Protein AF-A0A6A5HTN6-F1 (afdb_monomer_lite)

Organism: Caenorhabditis remanei (NCBI:txid31234)

Radius of gyration: 25.65 Å; chains: 1; bounding box: 48×27×64 Å

Foldseek 3Di:
DDDDVVLLPDDDPDPVSVVVSVVVVVVVVVVVVVVVVVVVVVCVVCVDPQPFDFDQDPVPRDTDTDGDD

Secondary structure (DSSP, 8-state):
----HHHHHS----HHHHHHHHHHHHHHHHHHHHHHHHHHHHHHH-----EEEEEE-TTT-PEEEEEE-

Sequence (69 aa):
MTVDLEELFSTSEDQVQVLCRWMFFTYVIAFAFVVIAVHIYAAMVRPEKRQYTYSLNPTTGQVQTEFTM

pLDDT: mean 78.92, std 12.84, range [52.56, 97.56]

Structure (mmCIF, N/CA/C/O backbone):
data_AF-A0A6A5HTN6-F1
#
_entry.id   AF-A0A6A5HTN6-F1
#
loop_
_atom_site.group_PDB
_atom_site.id
_atom_site.type_symbol
_atom_site.label_atom_id
_atom_site.label_alt_id
_atom_site.label_comp_id
_atom_site.label_asym_id
_atom_site.label_entity_id
_atom_site.label_seq_id
_atom_site.pdbx_PDB_ins_code
_atom_site.Cartn_x
_atom_site.Cartn_y
_atom_site.Cartn_z
_atom_site.occupancy
_atom_site.B_iso_or_equiv
_atom_site.auth_seq_id
_atom_site.auth_comp_id
_atom_site.auth_asym_id
_atom_site.auth_atom_id
_atom_site.pdbx_PDB_model_num
ATOM 1 N N . MET A 1 1 ? -8.816 -4.434 -22.202 1.00 52.56 1 MET A N 1
ATOM 2 C CA . MET A 1 1 ? -7.614 -3.603 -21.999 1.00 52.5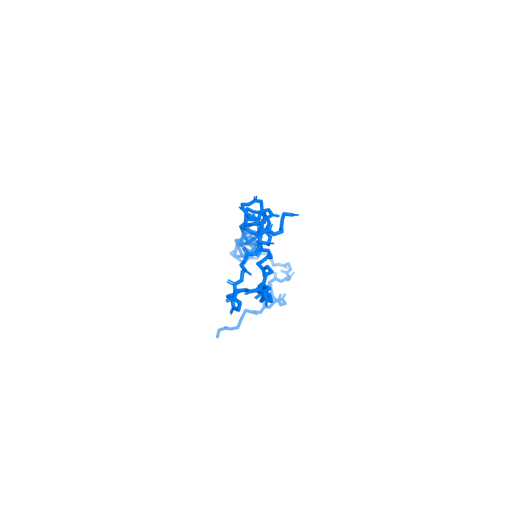6 1 MET A CA 1
ATOM 3 C C . MET A 1 1 ? -6.779 -4.322 -20.954 1.00 52.56 1 MET A C 1
ATOM 5 O O . MET A 1 1 ? -7.173 -4.346 -19.797 1.00 52.56 1 MET A O 1
ATOM 9 N N . THR A 1 2 ? -5.754 -5.053 -21.379 1.00 70.56 2 THR A N 1
ATOM 10 C CA . THR A 1 2 ? -4.895 -5.865 -20.506 1.00 70.56 2 THR A CA 1
ATOM 11 C C . THR A 1 2 ? -3.547 -5.171 -20.415 1.00 70.56 2 THR A C 1
ATOM 13 O O . THR A 1 2 ? -2.988 -4.811 -21.446 1.00 70.56 2 THR A O 1
ATOM 16 N N . VAL A 1 3 ? -3.069 -4.921 -19.198 1.00 64.94 3 VAL A N 1
ATOM 17 C CA . VAL A 1 3 ? -1.731 -4.359 -18.984 1.00 64.94 3 VAL A CA 1
ATOM 18 C C . VAL A 1 3 ? -0.729 -5.485 -19.192 1.00 64.94 3 VAL A C 1
ATOM 20 O O . VAL A 1 3 ? -0.804 -6.494 -18.488 1.00 64.94 3 VAL A O 1
ATOM 23 N N . ASP A 1 4 ? 0.165 -5.326 -20.163 1.00 75.12 4 ASP A N 1
ATOM 24 C CA . ASP A 1 4 ? 1.266 -6.259 -20.374 1.00 75.12 4 ASP A CA 1
ATOM 25 C C . ASP A 1 4 ? 2.346 -6.015 -19.311 1.00 75.12 4 ASP A C 1
ATOM 27 O O . ASP A 1 4 ? 2.976 -4.956 -19.248 1.00 75.12 4 ASP A O 1
ATOM 31 N N . LEU A 1 5 ? 2.499 -6.986 -18.412 1.00 68.94 5 LEU A N 1
ATOM 32 C CA . LEU A 1 5 ? 3.457 -6.922 -17.314 1.00 68.94 5 LEU A CA 1
ATOM 33 C C . LEU A 1 5 ? 4.892 -7.100 -17.817 1.00 68.94 5 LEU A C 1
ATOM 35 O O . LEU A 1 5 ? 5.801 -6.504 -17.249 1.00 68.94 5 LEU A O 1
ATOM 39 N N . GLU A 1 6 ? 5.108 -7.885 -18.872 1.00 71.69 6 GLU A N 1
ATOM 40 C CA . GLU A 1 6 ? 6.445 -8.150 -19.409 1.00 71.69 6 GLU A CA 1
ATOM 41 C C . GLU A 1 6 ? 7.039 -6.877 -20.016 1.00 71.69 6 GLU A C 1
ATOM 43 O O . GLU A 1 6 ? 8.165 -6.487 -19.697 1.00 71.69 6 GLU A O 1
ATOM 48 N N . GLU A 1 7 ? 6.225 -6.152 -20.781 1.00 68.31 7 GLU A N 1
ATOM 49 C CA . GLU A 1 7 ? 6.588 -4.850 -21.331 1.00 68.31 7 GLU A CA 1
ATOM 50 C C . GLU A 1 7 ? 6.836 -3.809 -20.224 1.00 68.31 7 GLU A C 1
ATOM 52 O O . GLU A 1 7 ? 7.788 -3.026 -20.303 1.00 68.31 7 GLU A O 1
ATOM 57 N N . LEU A 1 8 ? 6.042 -3.842 -19.145 1.00 65.44 8 LEU A N 1
ATOM 58 C CA . LEU A 1 8 ? 6.221 -2.965 -17.988 1.00 65.44 8 LEU A CA 1
ATOM 59 C C . LEU A 1 8 ? 7.571 -3.206 -17.286 1.00 65.44 8 LEU A C 1
ATOM 61 O O . LEU A 1 8 ? 8.202 -2.251 -16.838 1.00 65.44 8 LEU A O 1
ATOM 65 N N . PHE A 1 9 ? 8.042 -4.451 -17.188 1.00 67.44 9 PHE A N 1
ATOM 66 C CA . PHE A 1 9 ? 9.313 -4.774 -16.527 1.00 67.44 9 PHE A CA 1
ATOM 67 C C . PHE A 1 9 ? 10.541 -4.690 -17.447 1.00 67.44 9 PHE A C 1
ATOM 69 O O . PHE A 1 9 ? 11.665 -4.653 -16.944 1.00 67.44 9 PHE A O 1
ATOM 76 N N . SER A 1 10 ? 10.357 -4.615 -18.767 1.00 71.44 10 SER A N 1
ATOM 77 C CA . SER A 1 10 ? 11.461 -4.502 -19.728 1.00 71.44 10 SER A CA 1
ATOM 78 C C . SER A 1 10 ? 12.090 -3.098 -19.743 1.00 71.44 10 SER A C 1
ATOM 80 O O . SER A 1 10 ? 11.398 -2.083 -19.662 1.00 71.44 10 SER A O 1
ATOM 82 N N . THR A 1 11 ? 13.419 -2.994 -19.833 1.00 64.81 11 THR A N 1
ATOM 83 C CA . THR A 1 11 ? 14.099 -1.693 -19.974 1.00 64.81 11 THR A CA 1
ATOM 84 C C . THR A 1 11 ? 13.867 -1.147 -21.378 1.00 64.81 11 THR A C 1
ATOM 86 O O . THR A 1 11 ? 14.443 -1.657 -22.334 1.00 64.81 11 THR A O 1
ATOM 89 N N . SER A 1 12 ? 13.045 -0.105 -21.496 1.00 68.06 12 SER A N 1
ATOM 90 C CA . SER A 1 12 ? 12.863 0.636 -22.741 1.00 68.06 12 SER A CA 1
ATOM 91 C C . SER A 1 12 ? 13.659 1.943 -22.742 1.00 68.06 12 SER A C 1
ATOM 93 O O . SER A 1 12 ? 13.869 2.557 -21.694 1.00 68.06 12 SER A O 1
ATOM 95 N N . GLU A 1 13 ? 14.099 2.366 -23.929 1.00 74.25 13 GLU A N 1
ATOM 96 C CA . GLU A 1 13 ? 14.718 3.682 -24.158 1.00 74.25 13 GLU A CA 1
ATOM 97 C C . GLU A 1 13 ? 13.672 4.786 -24.406 1.00 74.25 13 GLU A C 1
ATOM 99 O O . GLU A 1 13 ? 14.006 5.970 -24.380 1.00 74.25 13 GLU A O 1
ATOM 104 N N . ASP A 1 14 ? 12.399 4.423 -24.616 1.00 83.06 14 ASP A N 1
ATOM 105 C CA . ASP A 1 14 ? 11.314 5.384 -24.822 1.00 83.06 14 ASP A CA 1
ATOM 106 C C . ASP A 1 14 ? 10.981 6.127 -23.517 1.00 83.06 14 ASP A C 1
ATOM 108 O O . ASP A 1 14 ? 10.495 5.559 -22.532 1.00 83.06 14 ASP A O 1
ATOM 112 N N . GLN A 1 15 ? 11.210 7.441 -23.535 1.00 82.00 15 GLN A N 1
ATOM 113 C CA . GLN A 1 15 ? 10.986 8.340 -22.410 1.00 82.00 15 GLN A CA 1
ATOM 114 C C . GLN A 1 15 ? 9.538 8.305 -21.887 1.00 82.00 15 GLN A C 1
ATOM 116 O O . GLN A 1 15 ? 9.323 8.440 -20.678 1.00 82.00 15 GLN A O 1
ATOM 121 N N . VAL A 1 16 ? 8.541 8.104 -22.756 1.00 85.06 16 VAL A N 1
ATOM 122 C CA . VAL A 1 16 ? 7.126 8.046 -22.356 1.00 85.06 16 VAL A CA 1
ATOM 123 C C . VAL A 1 16 ? 6.849 6.774 -21.563 1.00 85.06 16 VAL A C 1
ATOM 125 O O . VAL A 1 16 ? 6.201 6.823 -20.517 1.00 85.06 16 VAL A O 1
ATOM 128 N N . GLN A 1 17 ? 7.383 5.639 -22.008 1.00 81.62 17 GLN A N 1
ATOM 129 C CA . GLN A 1 17 ? 7.200 4.353 -21.339 1.00 81.62 17 GLN A CA 1
ATOM 130 C C . GLN A 1 17 ? 7.889 4.326 -19.969 1.00 81.62 17 GLN A C 1
ATOM 132 O O . GLN A 1 17 ? 7.304 3.851 -18.992 1.00 81.62 17 GLN A O 1
ATOM 137 N N . VAL A 1 18 ? 9.083 4.920 -19.860 1.00 83.69 18 VAL A N 1
ATOM 138 C CA . VAL A 1 18 ? 9.783 5.096 -18.577 1.00 83.69 18 VAL A CA 1
ATOM 139 C C . VAL A 1 18 ? 8.952 5.936 -17.606 1.00 83.69 18 VAL A C 1
ATOM 141 O O . VAL A 1 18 ? 8.799 5.555 -16.442 1.00 83.69 18 VAL A O 1
ATOM 144 N N . LEU A 1 19 ? 8.376 7.048 -18.074 1.00 87.38 19 LEU A N 1
ATOM 145 C CA . LEU A 1 19 ? 7.545 7.919 -17.243 1.00 87.38 19 LEU A CA 1
ATOM 146 C C . LEU A 1 19 ? 6.252 7.220 -16.802 1.00 87.38 19 LEU A C 1
ATOM 148 O O . LEU A 1 19 ? 5.912 7.254 -15.619 1.00 87.38 19 LEU A O 1
ATOM 152 N N . CYS A 1 20 ? 5.555 6.549 -17.722 1.00 86.50 20 CYS A N 1
ATOM 153 C CA . CYS A 1 20 ? 4.351 5.772 -17.424 1.00 86.50 20 CYS A CA 1
ATOM 154 C C . CYS A 1 20 ? 4.623 4.693 -16.371 1.00 86.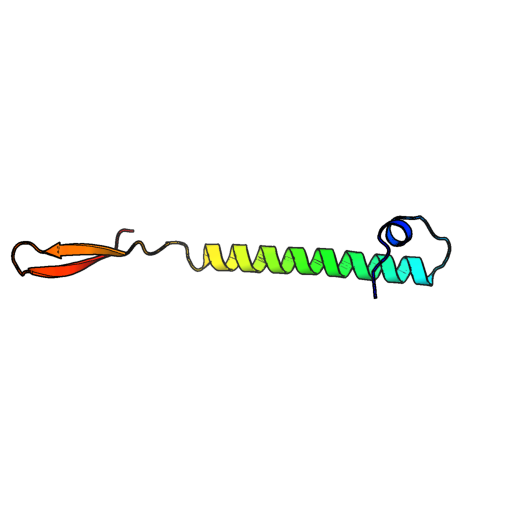50 20 CYS A C 1
ATOM 156 O O . CYS A 1 20 ? 3.865 4.560 -15.410 1.00 86.50 20 CYS A O 1
ATOM 158 N N . ARG A 1 21 ? 5.741 3.972 -16.500 1.00 85.81 21 ARG A N 1
ATOM 159 C CA . ARG A 1 21 ? 6.167 2.967 -15.525 1.00 85.81 21 ARG A CA 1
ATOM 160 C C . ARG A 1 21 ? 6.469 3.573 -14.160 1.00 85.81 21 ARG A C 1
ATOM 162 O O . ARG A 1 21 ? 6.025 3.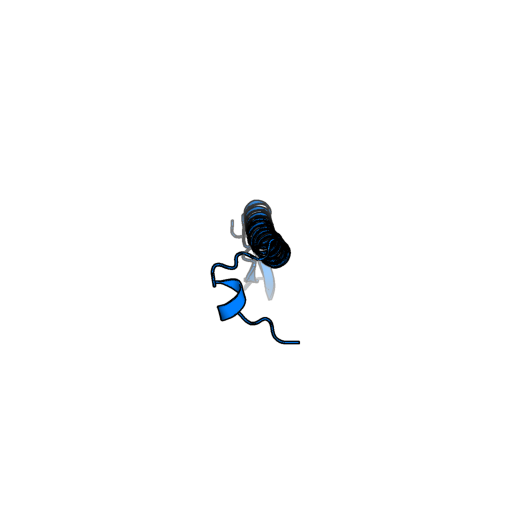045 -13.142 1.00 85.81 21 ARG A O 1
ATOM 169 N N . TRP A 1 22 ? 7.213 4.675 -14.130 1.00 87.75 22 TRP A N 1
ATOM 170 C CA . TRP A 1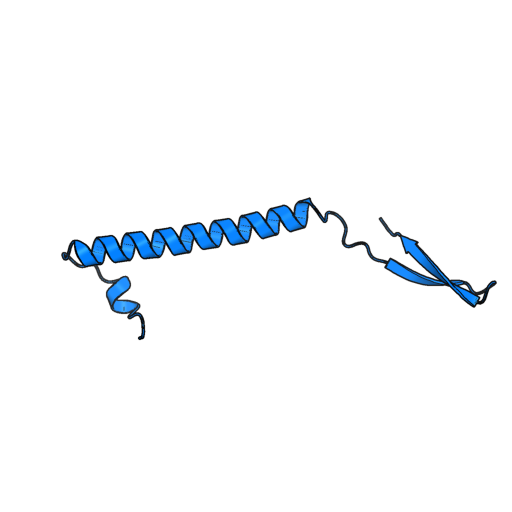 22 ? 7.547 5.361 -12.886 1.00 87.75 22 TRP A CA 1
ATOM 171 C C . TRP A 1 22 ? 6.289 5.851 -12.161 1.00 87.75 22 TRP A C 1
ATOM 173 O O . TRP A 1 22 ? 6.136 5.611 -10.961 1.00 87.75 22 TRP A O 1
ATOM 183 N N . MET A 1 23 ? 5.350 6.458 -12.895 1.00 91.12 23 MET A N 1
ATOM 184 C CA . MET A 1 23 ? 4.055 6.871 -12.353 1.00 91.12 23 MET A CA 1
ATOM 185 C C . MET A 1 23 ? 3.278 5.670 -11.812 1.00 91.12 23 MET A C 1
ATOM 187 O O . MET A 1 23 ? 2.827 5.707 -10.669 1.00 91.12 23 MET A O 1
ATOM 191 N N . PHE A 1 24 ? 3.175 4.586 -12.586 1.00 89.88 24 PHE A N 1
ATOM 192 C CA . PHE A 1 24 ? 2.463 3.377 -12.174 1.00 89.88 24 PHE A CA 1
ATOM 193 C C . PHE A 1 24 ? 3.003 2.809 -10.856 1.00 89.88 24 PHE A C 1
ATOM 195 O O . PHE A 1 24 ? 2.242 2.649 -9.901 1.00 89.88 24 PHE A O 1
ATOM 202 N N . PHE A 1 25 ? 4.314 2.567 -10.756 1.00 90.12 25 PHE A N 1
ATOM 203 C CA . PHE A 1 25 ? 4.900 2.029 -9.526 1.00 90.12 25 PHE A CA 1
ATOM 204 C C . PHE A 1 25 ? 4.761 2.990 -8.346 1.00 90.12 25 PHE A C 1
ATOM 206 O O . PHE A 1 25 ? 4.462 2.546 -7.239 1.00 90.12 25 PHE A O 1
ATOM 213 N N . THR A 1 26 ? 4.899 4.297 -8.572 1.00 93.75 26 THR A N 1
ATOM 214 C CA . THR A 1 26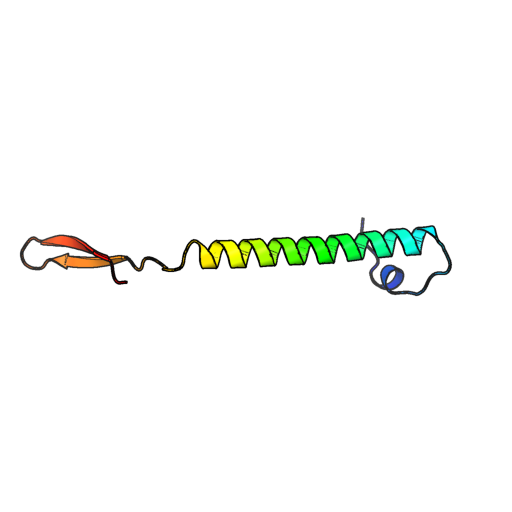 ? 4.700 5.307 -7.523 1.00 93.75 26 THR A CA 1
ATOM 215 C C . THR A 1 26 ? 3.272 5.262 -6.975 1.00 93.75 26 THR A C 1
ATOM 217 O O . THR A 1 26 ? 3.088 5.251 -5.758 1.00 93.75 26 THR A O 1
ATOM 220 N N . TYR A 1 27 ? 2.262 5.157 -7.845 1.00 94.62 27 TYR A N 1
ATOM 221 C CA . TYR A 1 27 ? 0.866 5.016 -7.424 1.00 94.62 27 TYR A CA 1
ATOM 222 C C . TYR A 1 27 ? 0.617 3.721 -6.652 1.00 94.62 27 TYR A C 1
ATOM 224 O O . TYR A 1 27 ? -0.024 3.760 -5.603 1.00 94.62 27 TYR A O 1
ATOM 232 N N . VAL A 1 28 ? 1.135 2.586 -7.131 1.00 95.00 28 VAL A N 1
ATOM 233 C CA . VAL A 1 28 ? 0.975 1.286 -6.455 1.00 95.00 28 VAL A CA 1
ATOM 234 C C . VAL A 1 28 ? 1.605 1.315 -5.062 1.00 95.00 28 VAL A C 1
ATOM 236 O O . VAL A 1 28 ? 0.978 0.891 -4.091 1.00 95.00 28 VAL A O 1
ATOM 239 N N . ILE A 1 29 ? 2.815 1.865 -4.946 1.00 96.12 29 ILE A N 1
ATOM 240 C CA . ILE A 1 29 ? 3.520 2.000 -3.670 1.00 96.12 29 ILE A CA 1
ATOM 241 C C . ILE A 1 29 ? 2.737 2.919 -2.725 1.00 96.12 29 ILE A C 1
ATOM 243 O O . ILE A 1 29 ? 2.462 2.537 -1.588 1.00 96.12 29 ILE A O 1
ATOM 247 N N . ALA A 1 30 ? 2.325 4.100 -3.193 1.00 96.94 30 ALA A N 1
ATOM 248 C CA . ALA A 1 30 ? 1.552 5.043 -2.388 1.00 96.94 30 ALA A CA 1
ATOM 249 C C . ALA A 1 30 ? 0.230 4.431 -1.899 1.00 96.94 30 ALA A C 1
ATOM 251 O O . ALA A 1 30 ? -0.112 4.553 -0.723 1.00 96.94 30 ALA A O 1
ATOM 252 N N . PHE A 1 31 ? -0.485 3.718 -2.772 1.00 96.75 31 PHE A N 1
ATOM 253 C CA . PHE A 1 31 ? -1.719 3.023 -2.418 1.00 96.75 31 PHE A CA 1
ATOM 254 C C . PHE A 1 31 ? -1.489 1.969 -1.328 1.00 96.75 31 PHE A C 1
ATOM 256 O O . PHE A 1 31 ? -2.220 1.945 -0.337 1.00 96.75 31 PHE A O 1
ATOM 263 N N . ALA A 1 32 ? -0.443 1.147 -1.456 1.00 96.94 32 ALA A N 1
ATOM 264 C CA . ALA A 1 32 ? -0.096 0.152 -0.445 1.00 96.94 32 ALA A CA 1
ATOM 265 C C . ALA A 1 32 ? 0.197 0.799 0.921 1.00 96.94 32 ALA A C 1
ATOM 267 O O . ALA A 1 32 ? -0.318 0.339 1.943 1.00 96.94 32 ALA A O 1
ATOM 268 N N . PHE A 1 33 ? 0.950 1.904 0.949 1.00 97.56 33 PHE A N 1
ATOM 269 C CA . PHE A 1 33 ? 1.216 2.642 2.187 1.00 97.56 33 PHE A CA 1
ATOM 270 C C . PHE A 1 33 ? -0.054 3.213 2.822 1.00 97.56 33 PHE A C 1
ATOM 272 O O . PHE A 1 33 ? -0.211 3.121 4.039 1.00 97.56 33 PHE A O 1
ATOM 279 N N . VAL A 1 34 ? -0.981 3.753 2.025 1.00 97.31 34 VAL A N 1
ATOM 280 C CA . VAL A 1 34 ? -2.273 4.247 2.528 1.00 97.31 34 VAL A CA 1
ATOM 281 C C . VAL A 1 34 ? -3.081 3.112 3.152 1.00 97.31 34 VAL A C 1
ATOM 283 O O . VAL A 1 34 ? -3.592 3.265 4.261 1.00 97.31 34 VAL A O 1
ATOM 286 N N . VAL A 1 35 ? -3.159 1.955 2.488 1.00 96.69 35 VAL A N 1
ATOM 287 C CA . VAL A 1 35 ? -3.849 0.775 3.028 1.00 96.69 35 VAL A CA 1
ATOM 288 C C . VAL A 1 35 ? -3.239 0.368 4.368 1.00 96.69 35 VAL A C 1
ATOM 290 O O . VAL A 1 35 ? -3.973 0.218 5.345 1.00 96.69 35 VAL A O 1
ATOM 293 N N . ILE A 1 36 ? -1.912 0.245 4.449 1.00 96.31 36 ILE A N 1
ATOM 294 C CA . ILE A 1 36 ? -1.213 -0.117 5.690 1.00 96.31 36 ILE A CA 1
ATOM 295 C C . ILE A 1 36 ? -1.501 0.906 6.796 1.00 96.31 36 ILE A C 1
ATOM 297 O O . ILE A 1 36 ? -1.874 0.521 7.904 1.00 96.31 36 ILE A O 1
ATOM 301 N N . ALA A 1 37 ? -1.392 2.202 6.498 1.00 94.88 37 ALA A N 1
ATOM 302 C CA . ALA A 1 37 ? -1.633 3.271 7.462 1.00 94.88 37 ALA A CA 1
ATOM 303 C C . ALA A 1 37 ? -3.063 3.237 8.023 1.00 94.88 37 ALA A C 1
ATOM 305 O O . ALA A 1 37 ? -3.249 3.357 9.233 1.00 94.88 37 ALA A O 1
ATOM 306 N N . VAL A 1 38 ? -4.068 3.007 7.172 1.00 94.81 38 VAL A N 1
ATOM 307 C CA . VAL A 1 38 ? -5.470 2.872 7.599 1.00 94.81 38 VAL A CA 1
ATOM 308 C C . VAL A 1 38 ? -5.655 1.670 8.523 1.00 94.81 38 VAL A C 1
ATOM 310 O O . VAL A 1 38 ? -6.343 1.786 9.535 1.00 94.81 38 VAL A O 1
ATOM 313 N N . HIS A 1 39 ? -5.028 0.531 8.223 1.00 92.62 39 HIS A N 1
ATOM 314 C CA . HIS A 1 39 ? -5.135 -0.663 9.067 1.00 92.62 39 HIS A CA 1
ATOM 315 C C . HIS A 1 39 ? -4.445 -0.472 10.420 1.00 92.62 39 HIS A C 1
ATOM 317 O O . HIS A 1 39 ? -5.008 -0.854 11.445 1.00 92.62 39 HIS A O 1
ATOM 323 N N . ILE A 1 40 ? -3.272 0.166 10.443 1.00 91.75 40 ILE A N 1
ATOM 324 C CA . ILE A 1 40 ? -2.582 0.525 11.688 1.00 91.75 40 ILE A CA 1
ATOM 325 C C . ILE A 1 40 ? -3.445 1.485 12.508 1.00 91.75 40 ILE A C 1
ATOM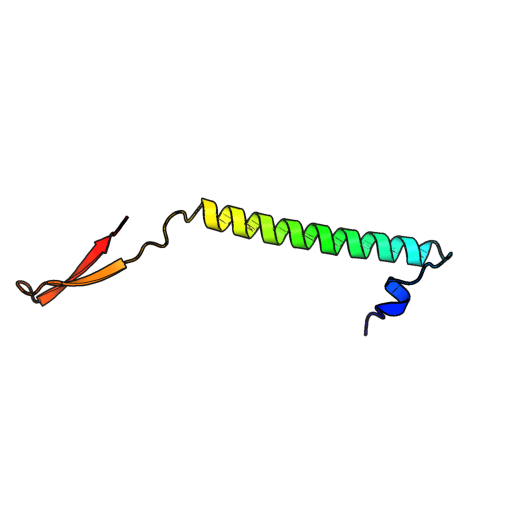 327 O O . ILE A 1 40 ? -3.659 1.250 13.694 1.00 91.75 40 ILE A O 1
ATOM 331 N N . TYR A 1 41 ? -3.987 2.535 11.886 1.00 90.50 41 TYR A N 1
ATOM 332 C CA . TYR A 1 41 ? -4.874 3.479 12.562 1.00 90.50 41 TYR A CA 1
ATOM 333 C C . TYR A 1 41 ? -6.114 2.777 13.129 1.00 90.50 41 TYR A C 1
ATOM 335 O O . TYR A 1 41 ? -6.447 2.962 14.296 1.00 90.50 41 TYR A O 1
ATOM 343 N N . ALA A 1 42 ? -6.764 1.915 12.346 1.00 85.00 42 ALA A N 1
ATOM 344 C CA . ALA A 1 42 ? -7.918 1.146 12.799 1.00 85.00 42 ALA A CA 1
ATOM 345 C C . ALA A 1 42 ? -7.580 0.216 13.977 1.00 85.00 42 ALA A C 1
ATOM 347 O O . ALA A 1 42 ? -8.383 0.105 14.902 1.00 85.00 42 ALA A O 1
ATOM 348 N N . ALA A 1 43 ? -6.399 -0.412 13.968 1.00 82.81 43 ALA A N 1
ATOM 349 C CA . ALA A 1 43 ? -5.917 -1.246 15.068 1.00 82.81 43 ALA A CA 1
ATOM 350 C C . ALA A 1 43 ? -5.617 -0.425 16.335 1.00 82.81 43 ALA A C 1
ATOM 352 O O . ALA A 1 43 ? -5.984 -0.837 17.429 1.00 82.81 43 ALA A O 1
ATOM 353 N N . MET A 1 44 ? -5.014 0.759 16.193 1.00 81.62 44 MET A N 1
ATOM 354 C CA . MET A 1 44 ? -4.721 1.660 17.316 1.00 81.62 44 MET A CA 1
ATOM 355 C C . MET A 1 44 ? -5.987 2.281 17.921 1.00 81.62 44 MET A C 1
ATOM 357 O O . MET A 1 44 ? -6.065 2.467 19.130 1.00 81.62 44 MET A O 1
ATOM 361 N N . VAL A 1 45 ? -6.987 2.605 17.094 1.00 77.62 45 VAL A N 1
ATOM 362 C CA . VAL A 1 45 ? -8.264 3.195 17.540 1.00 77.62 45 VAL A CA 1
ATOM 363 C C . VAL A 1 45 ? -9.213 2.149 18.125 1.00 77.62 45 VAL A C 1
ATOM 365 O O . VAL A 1 45 ? -10.066 2.483 18.947 1.00 77.62 45 VAL A O 1
ATOM 368 N N . ARG A 1 46 ? -9.069 0.875 17.746 1.00 64.50 46 ARG A N 1
ATOM 369 C CA . ARG A 1 46 ? -9.792 -0.253 18.350 1.00 64.50 46 ARG A CA 1
ATOM 370 C C . ARG A 1 46 ? -8.818 -1.166 19.107 1.00 64.50 46 ARG A C 1
ATOM 372 O O . ARG A 1 46 ? -8.632 -2.305 18.681 1.00 64.50 46 ARG A O 1
ATOM 379 N N . PRO A 1 47 ? -8.221 -0.700 20.223 1.00 56.16 47 PRO A N 1
ATOM 380 C CA . PRO A 1 47 ? -7.271 -1.505 20.990 1.00 56.16 47 PRO A CA 1
ATOM 381 C C . PRO A 1 47 ? -7.915 -2.773 21.570 1.00 56.16 47 PRO A C 1
ATOM 383 O O . PRO A 1 47 ? -7.233 -3.764 21.800 1.00 56.16 47 PRO A O 1
ATOM 386 N N . GLU A 1 48 ? -9.238 -2.789 21.722 1.00 58.53 48 GLU A N 1
ATOM 387 C CA . GLU A 1 48 ? -9.974 -3.934 22.234 1.00 58.53 48 GLU A CA 1
ATOM 388 C C . GLU A 1 48 ? -10.984 -4.387 21.185 1.00 58.53 48 GLU A C 1
ATOM 390 O O . GLU A 1 48 ? -11.957 -3.692 20.860 1.00 58.53 48 GLU A O 1
ATOM 395 N N . LYS A 1 49 ? -10.809 -5.613 20.684 1.00 57.88 49 LYS A N 1
ATOM 396 C CA . LYS A 1 49 ? -11.978 -6.405 20.311 1.00 57.88 49 LYS A CA 1
ATOM 397 C C . LYS A 1 49 ? -12.804 -6.490 21.587 1.00 57.88 49 LYS A C 1
ATOM 399 O O . LYS A 1 49 ? -12.491 -7.314 22.431 1.00 57.88 49 LYS A O 1
ATOM 404 N N . ARG A 1 50 ? -13.797 -5.611 21.750 1.00 57.22 50 ARG A N 1
ATOM 405 C CA . ARG A 1 50 ? -14.768 -5.709 22.840 1.00 57.22 50 ARG A CA 1
ATOM 406 C C . ARG A 1 50 ? -15.407 -7.088 22.725 1.00 57.22 50 ARG A C 1
ATOM 408 O O . ARG A 1 50 ? -16.311 -7.287 21.913 1.00 57.22 50 ARG A O 1
ATOM 415 N N . GLN A 1 51 ? -14.864 -8.067 23.437 1.00 58.41 51 GLN A N 1
ATOM 416 C CA . GLN A 1 51 ? -15.453 -9.385 23.519 1.00 58.41 51 GLN A CA 1
ATOM 417 C C . GLN A 1 51 ? -16.607 -9.234 24.489 1.00 58.41 51 GLN A C 1
ATOM 419 O O . GLN A 1 51 ? -16.432 -9.136 25.698 1.00 58.41 51 GLN A O 1
ATOM 424 N N . TYR A 1 52 ? -17.801 -9.123 23.920 1.00 63.34 52 TYR A N 1
ATOM 425 C CA . TYR A 1 52 ? -19.022 -9.202 24.692 1.00 63.34 52 TYR A CA 1
ATOM 426 C C . TYR A 1 52 ? -19.235 -10.670 25.034 1.00 63.34 52 TYR A C 1
ATOM 428 O O . TYR A 1 52 ? -19.544 -11.481 24.157 1.00 63.34 52 TYR A O 1
ATOM 436 N N . THR A 1 53 ? -19.040 -11.011 26.303 1.00 68.19 53 THR A N 1
ATOM 437 C CA . THR A 1 53 ? -19.455 -12.315 26.807 1.00 68.19 53 THR A CA 1
ATOM 438 C C . THR A 1 53 ? -20.918 -12.188 27.201 1.00 68.19 53 THR A C 1
ATOM 440 O O . THR A 1 53 ? -21.270 -11.434 28.108 1.00 68.19 53 THR A O 1
ATOM 443 N N . TYR A 1 54 ? -21.783 -12.886 26.468 1.00 74.94 54 TYR A N 1
ATOM 444 C CA . TYR A 1 54 ? -23.196 -13.006 26.806 1.00 74.94 54 TYR A CA 1
ATOM 445 C C . TYR A 1 54 ? -23.348 -14.227 27.707 1.00 74.94 54 TYR A C 1
ATOM 447 O O . TYR A 1 54 ? -23.133 -15.355 27.263 1.00 74.94 54 TYR A O 1
ATOM 455 N N . SER A 1 55 ? -23.704 -14.012 28.968 1.00 76.81 55 SER A N 1
ATOM 456 C CA . SER A 1 55 ? -24.002 -15.083 29.916 1.00 76.81 55 SER A CA 1
ATOM 457 C C . SER A 1 55 ? -25.469 -15.000 30.338 1.00 76.81 55 SER A C 1
ATOM 459 O O . SER A 1 55 ? -26.058 -13.924 30.420 1.00 76.81 55 SER A O 1
ATOM 461 N N . LEU A 1 56 ? -26.108 -16.149 30.552 1.00 83.62 56 LEU A N 1
ATOM 462 C CA . LEU A 1 56 ? -27.457 -16.191 31.108 1.00 83.62 56 LEU A CA 1
ATOM 463 C C . LEU A 1 56 ? -27.337 -16.161 32.630 1.00 83.62 56 LEU A C 1
ATOM 465 O O . LEU A 1 56 ? -26.715 -17.052 33.207 1.00 83.62 56 LEU A O 1
ATOM 469 N N . ASN A 1 57 ? -27.935 -15.166 33.281 1.00 79.44 57 ASN A N 1
ATOM 470 C CA . ASN A 1 57 ? -27.977 -15.132 34.734 1.00 79.44 57 ASN A CA 1
ATOM 471 C C . ASN A 1 57 ? -28.937 -16.233 35.231 1.00 79.44 57 ASN A C 1
ATOM 473 O O . ASN A 1 57 ? -30.137 -16.157 34.949 1.00 79.44 57 ASN A O 1
ATOM 477 N N . PRO A 1 58 ? -28.456 -17.248 35.970 1.00 76.50 58 PRO A N 1
ATOM 478 C CA . PRO A 1 58 ? -29.285 -18.384 36.373 1.00 76.50 58 PRO A CA 1
ATOM 479 C C . PRO A 1 58 ? -30.343 -18.017 37.425 1.00 76.50 58 PRO A C 1
ATOM 481 O O . PRO A 1 58 ? -31.304 -18.758 37.602 1.00 76.50 58 PRO A O 1
ATOM 484 N N . THR A 1 59 ? -30.194 -16.881 38.110 1.00 82.81 59 THR A N 1
ATOM 485 C CA . THR A 1 59 ? -31.101 -16.432 39.176 1.00 82.81 59 THR A CA 1
ATOM 486 C C . THR A 1 59 ? -32.256 -15.598 38.630 1.00 82.81 59 THR A C 1
ATOM 488 O O . THR A 1 59 ? -33.374 -15.683 39.131 1.00 82.81 59 THR A O 1
ATOM 491 N N . THR A 1 60 ? -32.000 -14.778 37.610 1.00 82.25 60 THR A N 1
ATOM 492 C CA . THR A 1 60 ? -33.001 -13.857 37.045 1.00 82.25 60 THR A CA 1
ATOM 493 C C . THR A 1 60 ? -33.515 -14.287 35.674 1.00 82.25 60 THR A C 1
ATOM 495 O O . THR A 1 60 ? -34.499 -13.728 35.195 1.00 82.25 60 THR A O 1
ATOM 498 N N . GLY A 1 61 ? -32.860 -15.255 35.022 1.00 81.75 61 GLY A N 1
ATOM 499 C CA . GLY A 1 61 ? -33.192 -15.702 33.668 1.00 81.75 61 GLY A CA 1
ATOM 500 C C . GLY A 1 61 ? -32.916 -14.656 32.584 1.00 81.75 61 GLY A C 1
ATOM 501 O O . GLY A 1 61 ? -33.334 -14.834 31.442 1.00 81.75 61 GLY A O 1
ATOM 502 N N . GLN A 1 62 ? -32.239 -13.555 32.921 1.00 82.75 62 GLN A N 1
ATOM 503 C CA . GLN A 1 62 ? -31.925 -12.483 31.980 1.00 82.75 62 GLN A CA 1
ATOM 504 C C . GLN A 1 62 ? -30.531 -12.666 31.376 1.00 82.75 62 GLN A C 1
ATOM 506 O O . GLN A 1 62 ? -29.608 -13.144 32.037 1.00 82.75 62 GLN A O 1
ATOM 511 N N . VAL A 1 63 ? -30.376 -12.261 30.114 1.00 78.38 63 VAL A N 1
ATOM 512 C CA . VAL A 1 63 ? -29.070 -12.218 29.444 1.00 78.38 63 VAL A CA 1
ATOM 513 C C . VAL A 1 63 ? -28.273 -11.046 30.011 1.00 78.38 63 VAL A C 1
ATOM 515 O O . VAL A 1 63 ? -28.716 -9.901 29.945 1.00 78.38 63 VAL A O 1
ATOM 518 N N . GLN A 1 64 ? -27.100 -11.338 30.560 1.00 78.12 64 GLN A N 1
ATOM 519 C CA . GLN A 1 64 ? -26.143 -10.362 31.054 1.00 78.12 64 GLN A CA 1
ATOM 520 C C . GLN A 1 64 ? -24.998 -10.229 30.051 1.00 78.12 64 GLN A C 1
ATOM 522 O O . GLN A 1 64 ? -24.461 -11.215 29.547 1.00 78.12 64 GLN A O 1
ATOM 527 N N . THR A 1 65 ? -24.646 -8.988 29.731 1.00 73.25 65 THR A N 1
ATOM 528 C CA . THR A 1 65 ? -23.463 -8.668 28.933 1.00 73.25 65 THR A CA 1
ATOM 529 C C . THR A 1 65 ? -22.369 -8.205 29.869 1.00 73.25 65 THR A C 1
ATOM 531 O O . THR A 1 65 ? -22.486 -7.123 30.447 1.00 73.25 65 THR A O 1
ATOM 534 N N . GLU A 1 66 ? -21.309 -8.992 29.999 1.00 67.19 66 GLU A N 1
ATOM 535 C CA . GLU A 1 66 ? -20.114 -8.565 30.718 1.00 67.19 66 GLU A CA 1
ATOM 536 C C . GLU A 1 66 ? -19.058 -8.082 29.730 1.00 67.19 66 GLU A C 1
ATOM 538 O O . GLU A 1 66 ? -18.816 -8.686 28.679 1.00 67.19 66 GLU A O 1
ATOM 543 N N . PHE A 1 67 ? -18.460 -6.941 30.068 1.00 61.09 67 PHE A N 1
ATOM 544 C CA . PHE A 1 67 ? -17.334 -6.394 29.337 1.00 61.09 67 PHE A CA 1
ATOM 545 C C . PHE A 1 67 ? -16.057 -7.011 29.895 1.00 61.09 67 PHE A C 1
ATOM 547 O O . PHE A 1 67 ? -15.676 -6.725 31.028 1.00 61.09 67 PHE A O 1
ATOM 554 N N . THR A 1 68 ? -15.420 -7.879 29.116 1.00 58.59 68 THR A N 1
ATOM 555 C CA . THR A 1 68 ? -14.099 -8.411 29.451 1.00 58.59 68 THR A CA 1
ATOM 556 C C . THR A 1 68 ? -13.056 -7.502 28.792 1.00 58.59 68 THR A C 1
ATOM 558 O O . THR A 1 68 ? -12.992 -7.466 27.561 1.00 58.59 68 THR A O 1
ATOM 561 N N . MET A 1 69 ? -12.326 -6.720 29.604 1.00 56.31 69 MET A N 1
ATOM 562 C CA . MET A 1 69 ? -11.089 -6.028 29.194 1.00 56.31 69 MET A CA 1
ATOM 563 C C . MET A 1 69 ? -9.939 -7.028 29.130 1.00 56.31 69 MET A C 1
ATOM 565 O O . MET A 1 69 ? -9.832 -7.830 30.088 1.00 56.31 69 MET A O 1
#